Protein AF-A0A3D1ZDP7-F1 (afdb_monomer_lite)

Secondary structure (DSSP, 8-state):
-TTTTB----GGGGS-HHHHHHHHHHHHTTS-HHHHHHHHHHHHHHHHHHHTT--HHHHH-GGGSBT--TT--HHHHHHH--

Structure (mmCIF, N/CA/C/O backbone):
data_AF-A0A3D1ZDP7-F1
#
_entry.id   AF-A0A3D1ZDP7-F1
#
loop_
_atom_site.group_PDB
_atom_site.id
_atom_site.type_symbol
_atom_site.label_atom_id
_atom_site.label_alt_id
_atom_site.label_comp_id
_atom_site.label_asym_id
_atom_site.label_entity_id
_atom_site.label_seq_id
_atom_site.pdbx_PDB_ins_code
_atom_site.Cartn_x
_atom_site.Cartn_y
_atom_site.Cartn_z
_atom_site.occupancy
_atom_site.B_iso_or_equiv
_atom_site.auth_seq_id
_atom_site.auth_comp_id
_atom_site.auth_asym_id
_atom_site.auth_atom_id
_atom_site.pdbx_PDB_model_num
ATOM 1 N N . MET A 1 1 ? 5.578 -2.222 0.054 1.00 86.25 1 MET A N 1
ATOM 2 C CA . MET A 1 1 ? 5.961 -2.111 -1.369 1.00 86.25 1 MET A CA 1
ATOM 3 C C . MET A 1 1 ? 6.988 -1.013 -1.582 1.00 86.25 1 MET A C 1
ATOM 5 O O . MET A 1 1 ? 8.099 -1.357 -1.939 1.00 86.25 1 MET A O 1
ATOM 9 N N . LEU A 1 2 ? 6.662 0.265 -1.350 1.00 90.69 2 LEU A N 1
ATOM 10 C CA . LEU A 1 2 ? 7.565 1.386 -1.673 1.00 90.69 2 LEU A CA 1
ATOM 11 C C . LEU A 1 2 ? 8.848 1.405 -0.835 1.00 90.69 2 LEU A C 1
ATOM 13 O O . LEU A 1 2 ? 9.932 1.558 -1.373 1.00 90.69 2 LEU A O 1
ATOM 17 N N . GLU A 1 3 ? 8.741 1.146 0.468 1.00 89.81 3 GLU A N 1
ATOM 18 C CA . GLU A 1 3 ? 9.907 1.100 1.365 1.00 89.81 3 GLU A CA 1
ATOM 19 C C . GLU A 1 3 ? 10.845 -0.088 1.081 1.00 89.81 3 GLU A C 1
ATOM 21 O O . GLU A 1 3 ? 12.018 -0.055 1.438 1.00 89.81 3 GLU A O 1
ATOM 26 N N . THR A 1 4 ? 10.332 -1.157 0.464 1.00 90.69 4 THR A N 1
ATOM 27 C CA . THR A 1 4 ? 11.065 -2.417 0.261 1.00 90.69 4 THR A CA 1
ATOM 28 C C . THR A 1 4 ? 11.423 -2.686 -1.194 1.00 90.69 4 THR A C 1
ATOM 30 O O . THR A 1 4 ? 12.202 -3.595 -1.455 1.00 90.69 4 THR A O 1
ATOM 33 N N . MET A 1 5 ? 10.842 -1.947 -2.143 1.00 92.00 5 MET A N 1
ATOM 34 C CA . MET A 1 5 ? 10.869 -2.261 -3.578 1.00 92.00 5 MET A CA 1
ATOM 35 C C . MET A 1 5 ? 10.452 -3.713 -3.876 1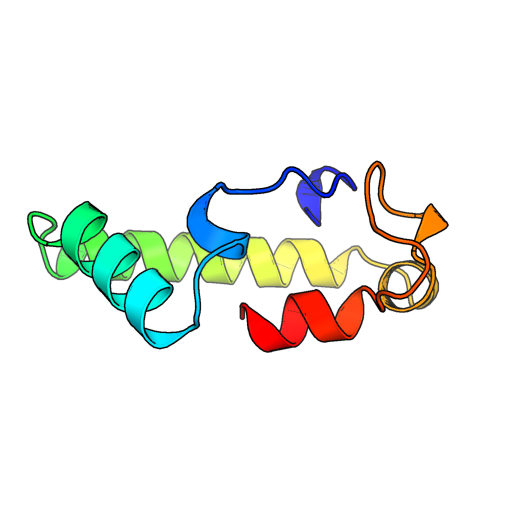.00 92.00 5 MET A C 1
ATOM 37 O O . MET A 1 5 ? 10.913 -4.356 -4.818 1.00 92.00 5 MET A O 1
ATOM 41 N N . GLU A 1 6 ? 9.548 -4.256 -3.059 1.00 92.31 6 GLU A N 1
ATOM 42 C CA . GLU A 1 6 ? 9.010 -5.604 -3.226 1.00 92.31 6 GLU A CA 1
ATOM 43 C C . GLU A 1 6 ? 7.487 -5.578 -3.109 1.00 92.31 6 GLU A C 1
ATOM 45 O O . GLU A 1 6 ? 6.918 -5.048 -2.145 1.00 92.31 6 GLU A O 1
ATOM 50 N N . LEU A 1 7 ? 6.819 -6.190 -4.083 1.00 87.06 7 LEU A N 1
ATOM 51 C CA . LEU A 1 7 ? 5.395 -6.459 -4.029 1.00 87.06 7 LEU A CA 1
ATOM 52 C C . LEU A 1 7 ? 5.165 -7.743 -3.215 1.00 87.06 7 LEU A C 1
ATOM 54 O O . LEU A 1 7 ? 5.098 -8.847 -3.754 1.00 87.06 7 LEU A O 1
ATOM 58 N N . VAL A 1 8 ? 5.078 -7.598 -1.894 1.00 83.38 8 VAL A N 1
ATOM 59 C CA . VAL A 1 8 ? 4.673 -8.692 -1.002 1.00 83.38 8 VAL A CA 1
ATOM 60 C C . VAL A 1 8 ? 3.155 -8.657 -0.885 1.00 83.38 8 VAL A C 1
ATOM 62 O O . VAL A 1 8 ? 2.594 -7.722 -0.314 1.00 83.38 8 VAL A O 1
ATOM 65 N N . GLY A 1 9 ? 2.498 -9.646 -1.488 1.00 65.50 9 GLY A N 1
ATOM 66 C CA . GLY A 1 9 ? 1.043 -9.729 -1.507 1.00 65.50 9 GLY A CA 1
ATOM 67 C C . GLY A 1 9 ? 0.462 -9.964 -0.118 1.00 65.50 9 GLY A C 1
ATOM 68 O O . GLY A 1 9 ? 0.908 -10.852 0.606 1.00 65.50 9 GLY A O 1
ATOM 69 N N . SER A 1 10 ? -0.567 -9.190 0.224 1.00 77.19 10 SER A N 1
ATOM 70 C CA . SER A 1 10 ? -1.529 -9.582 1.253 1.00 77.19 10 SER A CA 1
ATOM 71 C C . SER A 1 10 ? -2.543 -10.537 0.629 1.00 77.19 10 SER A C 1
ATOM 73 O O . SER A 1 10 ? -2.973 -10.316 -0.505 1.00 77.19 10 SER A O 1
ATOM 75 N N . GLU A 1 11 ? -2.982 -11.562 1.363 1.00 80.81 11 GLU A N 1
ATOM 76 C CA . GLU A 1 11 ? -4.076 -12.442 0.918 1.00 80.81 11 GLU A CA 1
ATOM 77 C C . GLU A 1 11 ? -5.339 -11.636 0.554 1.00 80.81 11 GLU A C 1
ATOM 79 O O . GLU A 1 11 ? -6.089 -12.011 -0.348 1.00 80.81 11 GLU A O 1
ATOM 84 N N . LEU A 1 12 ? -5.505 -10.460 1.170 1.00 83.88 12 LEU A N 1
ATOM 85 C CA . LEU A 1 12 ? -6.584 -9.508 0.911 1.00 83.88 12 LEU A CA 1
ATOM 86 C C . LEU A 1 12 ? -6.630 -8.976 -0.528 1.00 83.88 12 LEU A C 1
ATOM 88 O O . LEU A 1 12 ? -7.678 -8.514 -0.969 1.00 83.88 12 LEU A O 1
ATOM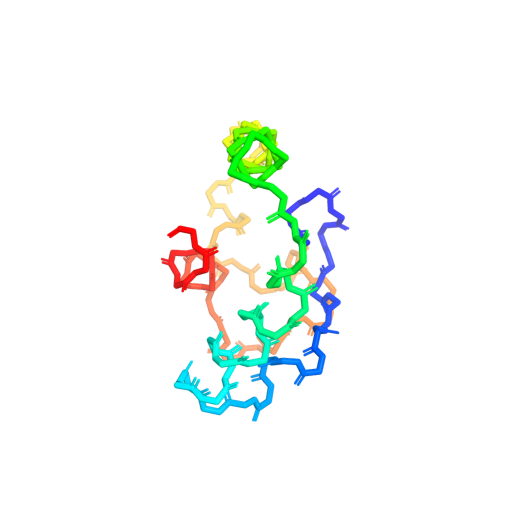 92 N N . TRP A 1 13 ? -5.528 -9.019 -1.278 1.00 79.81 13 TRP A N 1
ATOM 93 C CA . TRP A 1 13 ? -5.502 -8.552 -2.671 1.00 79.81 13 TRP A CA 1
ATOM 94 C C . TRP A 1 13 ? -6.193 -9.502 -3.643 1.00 79.81 13 TRP A C 1
ATOM 96 O O . TRP A 1 13 ? -6.503 -9.115 -4.765 1.00 79.81 13 TRP A O 1
ATOM 106 N N . THR A 1 14 ? -6.435 -10.742 -3.219 1.00 82.94 14 THR A N 1
ATOM 107 C CA . THR A 1 14 ? -7.181 -11.723 -4.014 1.00 82.94 14 THR A CA 1
ATOM 108 C C . THR A 1 14 ? -8.696 -11.566 -3.870 1.00 82.94 14 THR A C 1
ATOM 110 O O . THR A 1 14 ? -9.450 -12.222 -4.588 1.00 82.94 14 THR A O 1
ATOM 113 N N . LEU A 1 15 ? -9.146 -10.693 -2.961 1.00 87.69 15 LEU A N 1
ATOM 114 C CA . LEU A 1 15 ? -10.556 -10.471 -2.671 1.00 87.69 15 LEU A CA 1
ATOM 115 C C . LEU A 1 15 ? -11.148 -9.347 -3.538 1.00 87.69 15 LEU A C 1
ATOM 117 O O . LEU A 1 15 ? -10.463 -8.359 -3.823 1.00 87.69 15 LEU A O 1
ATOM 121 N N . PRO A 1 16 ? -12.440 -9.443 -3.905 1.00 89.62 16 PRO A N 1
ATOM 122 C CA . PRO A 1 16 ? -13.197 -8.308 -4.422 1.00 89.62 16 PRO A CA 1
ATOM 123 C C . PRO A 1 16 ? -13.159 -7.104 -3.459 1.00 89.62 16 PRO A C 1
ATOM 125 O O . PRO A 1 16 ? -13.034 -7.302 -2.249 1.00 89.62 16 PRO A O 1
ATOM 128 N N . PRO A 1 17 ? -13.308 -5.858 -3.952 1.00 86.56 17 PRO A N 1
ATOM 129 C CA . PRO A 1 17 ? -13.175 -4.656 -3.123 1.00 86.56 17 PRO A CA 1
ATOM 130 C C . PRO A 1 17 ? -14.048 -4.637 -1.861 1.00 86.56 17 PRO A C 1
ATOM 132 O O . PRO A 1 17 ? -13.550 -4.271 -0.798 1.00 86.56 17 PRO A O 1
ATOM 135 N N . ASP A 1 18 ? -15.310 -5.060 -1.958 1.00 93.00 18 ASP A N 1
ATOM 136 C CA . ASP A 1 18 ? -16.233 -5.066 -0.816 1.00 93.00 18 ASP A CA 1
ATOM 137 C C . ASP A 1 18 ? -15.820 -6.108 0.233 1.00 93.00 18 ASP A C 1
ATOM 139 O O . ASP A 1 18 ? -15.670 -5.771 1.406 1.00 93.00 18 ASP A O 1
ATOM 143 N N . ASP A 1 19 ? -15.520 -7.340 -0.191 1.00 95.00 19 ASP A N 1
ATOM 144 C CA . ASP A 1 19 ? -15.053 -8.416 0.699 1.00 95.00 19 ASP A CA 1
ATOM 145 C C . ASP A 1 19 ? -13.726 -8.056 1.381 1.00 95.00 19 ASP A C 1
ATOM 147 O O . ASP A 1 19 ? -13.509 -8.350 2.561 1.00 95.00 19 ASP A O 1
ATOM 151 N N . ARG A 1 20 ? -12.837 -7.384 0.641 1.00 91.06 20 ARG A N 1
ATOM 152 C CA . ARG A 1 20 ? -11.576 -6.852 1.157 1.00 91.06 20 ARG A CA 1
ATOM 153 C C . ARG A 1 20 ? -11.824 -5.817 2.251 1.00 91.06 20 ARG A C 1
ATOM 155 O O . ARG A 1 20 ? -11.220 -5.911 3.318 1.00 91.06 20 ARG A O 1
ATOM 162 N N . ASN A 1 21 ? -12.698 -4.844 2.000 1.00 90.69 21 ASN A N 1
ATOM 163 C CA . ASN A 1 21 ? -13.017 -3.794 2.966 1.00 90.69 21 ASN A CA 1
ATOM 164 C C . ASN A 1 21 ? -13.683 -4.375 4.223 1.00 90.69 21 ASN A C 1
ATOM 166 O O . ASN A 1 21 ? -13.326 -3.994 5.336 1.00 90.69 21 ASN A O 1
ATOM 170 N N . ASP A 1 22 ? -14.573 -5.354 4.061 1.00 95.19 22 ASP A N 1
ATOM 171 C CA . ASP A 1 22 ? -15.197 -6.093 5.161 1.00 95.19 22 ASP A CA 1
ATOM 172 C C . ASP A 1 22 ? -14.170 -6.851 6.014 1.00 95.19 22 ASP A C 1
ATOM 174 O O . ASP A 1 22 ? -14.271 -6.884 7.245 1.00 95.19 22 ASP A O 1
ATOM 178 N N . ALA A 1 23 ? -13.178 -7.479 5.376 1.00 94.62 23 ALA A N 1
ATOM 179 C CA . ALA A 1 23 ? -12.098 -8.172 6.068 1.00 94.62 23 ALA A CA 1
ATOM 180 C C . ALA A 1 23 ? -11.216 -7.194 6.860 1.00 94.62 23 ALA A C 1
ATOM 182 O O . ALA A 1 23 ? -10.939 -7.453 8.032 1.00 94.62 23 ALA A O 1
ATOM 183 N N . ILE A 1 24 ? -10.843 -6.056 6.263 1.00 91.88 24 ILE A N 1
ATOM 184 C CA . ILE A 1 24 ? -10.089 -4.990 6.942 1.00 91.88 24 ILE A CA 1
ATOM 185 C C . ILE A 1 24 ? -10.895 -4.456 8.131 1.00 91.88 24 ILE A C 1
ATOM 187 O O . ILE A 1 24 ? -10.390 -4.410 9.250 1.00 91.88 24 ILE A O 1
ATOM 191 N N . TYR A 1 25 ? -12.180 -4.145 7.945 1.00 93.69 25 TYR A N 1
ATOM 192 C CA . TYR A 1 25 ? -13.036 -3.698 9.044 1.00 93.69 25 TYR A CA 1
ATOM 193 C C . TYR A 1 25 ? -13.052 -4.707 10.198 1.00 93.69 25 TYR A C 1
ATOM 195 O O . TYR A 1 25 ? -12.863 -4.330 11.352 1.00 93.69 25 TYR A O 1
ATOM 203 N N . LYS A 1 26 ? -13.213 -6.005 9.910 1.00 95.94 26 LYS A N 1
ATOM 204 C CA . LYS A 1 26 ? -13.208 -7.057 10.941 1.00 95.94 26 LYS A CA 1
ATOM 205 C C . LYS A 1 26 ? -11.874 -7.162 11.684 1.00 95.94 26 LYS A C 1
ATOM 207 O O . LYS A 1 26 ? -11.907 -7.463 12.872 1.00 95.94 26 LYS A O 1
ATOM 212 N N . GLN A 1 27 ? -10.743 -6.918 11.018 1.00 93.56 27 GLN A N 1
ATOM 213 C CA . GLN A 1 27 ? -9.412 -6.922 11.643 1.00 93.56 27 GLN A CA 1
ATOM 214 C C . GLN A 1 27 ? -9.229 -5.759 12.624 1.00 93.56 27 GLN A C 1
ATOM 216 O O . GLN A 1 27 ? -8.593 -5.928 1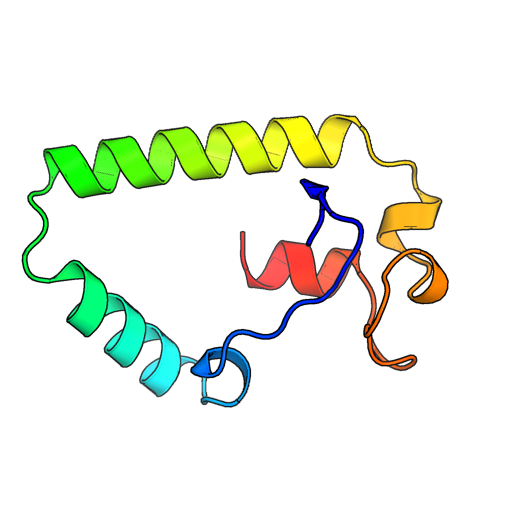3.659 1.00 93.56 27 GLN A O 1
ATOM 221 N N . HIS A 1 28 ? -9.825 -4.606 12.322 1.00 93.81 28 HIS A N 1
ATOM 222 C CA . HIS A 1 28 ? -9.624 -3.369 13.076 1.00 93.81 28 HIS A CA 1
ATOM 223 C C . HIS A 1 28 ? -10.810 -2.990 13.980 1.00 93.81 28 HIS A C 1
ATOM 225 O O . HIS A 1 28 ? -10.737 -2.017 14.720 1.00 93.81 28 HIS A O 1
ATOM 231 N N . ARG A 1 29 ? -11.906 -3.762 13.979 1.00 95.69 29 ARG A N 1
ATOM 232 C CA . ARG A 1 29 ? -13.166 -3.419 14.674 1.00 95.69 29 ARG A CA 1
ATOM 233 C C . ARG A 1 29 ? -13.056 -3.207 16.186 1.00 95.69 29 ARG A C 1
ATOM 235 O O . ARG A 1 29 ? -13.974 -2.641 16.771 1.00 95.69 29 ARG A O 1
ATOM 242 N N . GLU A 1 30 ? -12.023 -3.760 16.817 1.00 97.31 30 GLU A N 1
ATOM 243 C CA . GLU A 1 30 ? -11.792 -3.642 18.262 1.00 97.31 30 GLU A CA 1
ATOM 244 C C . GLU A 1 30 ? -10.901 -2.445 18.613 1.00 97.31 30 GLU A C 1
ATOM 246 O O . GLU A 1 30 ? -10.822 -2.083 19.785 1.00 97.31 30 GLU A O 1
ATOM 251 N N . GLN A 1 31 ? -10.269 -1.811 17.618 1.00 96.69 31 GLN A N 1
ATOM 252 C CA . GLN A 1 31 ? -9.478 -0.604 17.826 1.00 96.69 31 GLN A CA 1
ATOM 253 C C . GLN A 1 31 ? -10.376 0.555 18.252 1.00 96.69 31 GLN A C 1
ATOM 255 O O . GLN A 1 31 ? -11.492 0.747 17.755 1.00 96.69 31 GLN A O 1
ATOM 260 N N . SER A 1 32 ? -9.861 1.368 19.164 1.00 97.88 32 SER A N 1
ATOM 261 C CA . SER A 1 32 ? -10.453 2.659 19.470 1.00 97.88 32 SER A CA 1
ATOM 262 C C . SER A 1 32 ? -10.295 3.625 18.292 1.00 97.88 32 SER A C 1
ATOM 264 O O . SER A 1 32 ? -9.431 3.476 17.427 1.00 97.88 32 SER A O 1
ATOM 266 N N . LEU A 1 33 ? -11.122 4.673 18.282 1.00 96.19 33 LEU A N 1
ATOM 267 C CA . LEU A 1 33 ? -10.999 5.746 17.296 1.00 96.19 33 LEU A CA 1
ATOM 268 C C . LEU A 1 33 ? -9.619 6.423 17.354 1.00 96.19 33 LEU A C 1
ATOM 270 O O . LEU A 1 33 ? -9.083 6.797 16.318 1.00 96.19 33 LEU A O 1
ATOM 274 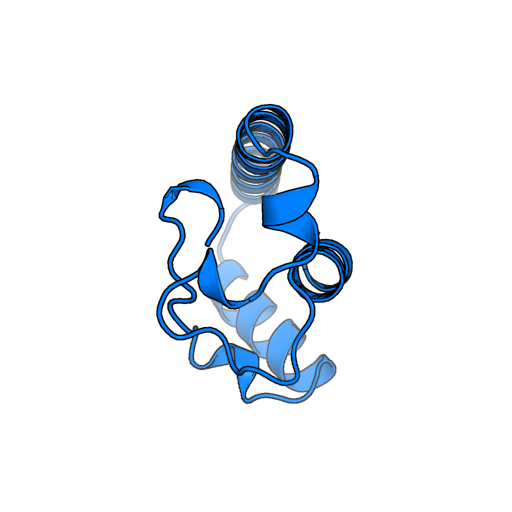N N . GLU A 1 34 ? -9.058 6.590 18.552 1.00 98.00 34 GLU A N 1
ATOM 275 C CA . GLU A 1 34 ? -7.746 7.215 18.742 1.00 98.00 34 GLU A CA 1
ATOM 276 C C . GLU A 1 34 ? -6.627 6.371 18.122 1.00 98.00 34 GLU A C 1
ATOM 278 O O . GLU A 1 34 ? -5.814 6.904 17.369 1.00 98.00 34 GLU A O 1
ATOM 283 N N . GLU A 1 35 ? -6.635 5.057 18.359 1.00 97.50 35 GLU A N 1
ATOM 284 C CA . GLU A 1 35 ? -5.682 4.124 17.744 1.00 97.50 35 GLU A CA 1
ATOM 285 C C . GLU A 1 35 ? -5.810 4.133 16.219 1.00 97.50 35 GLU A C 1
ATOM 287 O O . GLU A 1 35 ? -4.817 4.331 15.526 1.00 97.50 35 GLU A O 1
ATOM 292 N N . ALA A 1 36 ? -7.033 4.036 15.687 1.00 95.81 36 ALA A N 1
ATOM 293 C CA . ALA A 1 36 ? -7.262 4.060 14.243 1.00 95.81 36 ALA A CA 1
ATOM 294 C C . ALA A 1 36 ? -6.782 5.371 13.587 1.00 95.81 3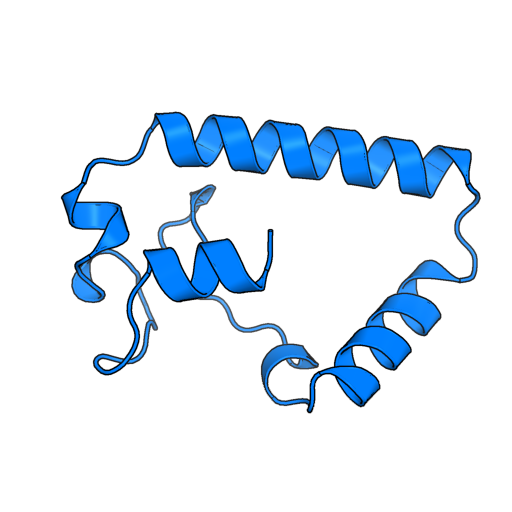6 ALA A C 1
ATOM 296 O O . ALA A 1 36 ? -6.216 5.357 12.491 1.00 95.81 36 ALA A O 1
ATOM 297 N N . LEU A 1 37 ? -6.981 6.517 14.250 1.00 97.00 37 LEU A N 1
ATOM 298 C CA . LEU A 1 37 ? -6.495 7.813 13.766 1.00 97.00 37 LEU A CA 1
ATOM 299 C C . LEU A 1 37 ? -4.968 7.914 13.822 1.00 97.00 37 LEU A C 1
ATOM 301 O O . LEU A 1 37 ? -4.360 8.454 12.892 1.00 97.00 37 LEU A O 1
ATOM 305 N N . SER A 1 38 ? -4.352 7.397 14.887 1.00 97.25 38 SER A N 1
ATOM 306 C CA . SER A 1 38 ? -2.897 7.350 15.028 1.00 97.25 38 SER A CA 1
ATOM 307 C C . SER A 1 38 ? -2.275 6.481 13.933 1.00 97.25 38 SER A C 1
ATOM 309 O O . SER A 1 38 ? -1.416 6.963 13.192 1.00 97.25 38 SER A O 1
ATOM 311 N N . ASP A 1 39 ? -2.779 5.257 13.754 1.00 95.00 39 ASP A N 1
ATOM 312 C CA . ASP A 1 39 ? -2.325 4.305 12.733 1.00 95.00 39 ASP A CA 1
ATOM 313 C C . ASP A 1 39 ? -2.458 4.894 11.321 1.00 95.00 39 ASP A C 1
ATOM 315 O O . ASP A 1 39 ? -1.534 4.805 10.504 1.00 95.00 39 ASP A O 1
ATOM 319 N N . SER A 1 40 ? -3.592 5.544 11.032 1.00 94.06 40 SER A N 1
ATOM 320 C CA . SER A 1 40 ? -3.829 6.206 9.746 1.00 94.06 40 SER A CA 1
ATOM 321 C C . SER A 1 40 ? -2.856 7.361 9.511 1.00 94.06 40 SER A C 1
ATOM 323 O O . SER A 1 40 ? -2.349 7.514 8.399 1.00 94.06 40 SER A O 1
ATOM 325 N N . THR A 1 41 ? -2.592 8.180 10.532 1.00 96.75 41 THR A N 1
ATOM 326 C CA . THR A 1 41 ? -1.687 9.335 10.432 1.00 96.75 41 THR A CA 1
ATOM 327 C C . THR A 1 41 ? -0.249 8.887 10.197 1.00 96.75 41 THR A C 1
ATOM 329 O O . THR A 1 41 ? 0.441 9.428 9.327 1.00 96.75 41 THR A O 1
ATOM 332 N N . GLU A 1 42 ? 0.201 7.878 10.943 1.00 96.56 42 GLU A N 1
ATOM 333 C CA . GLU A 1 42 ? 1.536 7.309 10.795 1.00 96.56 42 GLU A CA 1
ATOM 334 C C . GLU A 1 42 ? 1.710 6.676 9.409 1.00 96.56 42 GLU A C 1
ATOM 336 O O . GLU A 1 42 ? 2.661 7.000 8.691 1.00 96.56 42 GLU A O 1
ATOM 341 N N . SER A 1 43 ? 0.763 5.829 8.999 1.00 92.69 43 SER A N 1
ATOM 342 C CA . SER A 1 43 ? 0.818 5.126 7.713 1.00 92.69 43 SER A CA 1
ATOM 343 C C . SER A 1 43 ? 0.811 6.094 6.533 1.00 92.69 43 SER A C 1
ATOM 345 O O . SER A 1 43 ? 1.600 5.933 5.601 1.00 92.69 43 SER A O 1
ATOM 347 N N . PHE A 1 44 ? -0.020 7.139 6.587 1.00 93.56 44 PHE A N 1
ATOM 348 C CA . PHE A 1 44 ? -0.053 8.168 5.550 1.00 93.56 44 PHE A CA 1
ATOM 349 C C . PHE A 1 44 ? 1.262 8.959 5.487 1.00 93.56 44 PHE A C 1
ATOM 351 O O . PHE A 1 44 ? 1.808 9.174 4.406 1.00 93.56 44 PHE A O 1
ATOM 358 N N . SER A 1 45 ? 1.828 9.332 6.639 1.00 95.69 45 SER A N 1
ATOM 359 C CA . SER A 1 45 ? 3.108 10.056 6.698 1.00 95.69 45 SER A CA 1
ATOM 360 C C . SER A 1 45 ? 4.266 9.230 6.130 1.00 95.69 45 SER A C 1
ATOM 362 O O . SER A 1 45 ? 5.119 9.758 5.409 1.00 95.69 45 SER A O 1
ATOM 364 N N . ARG A 1 46 ? 4.280 7.919 6.402 1.00 94.69 46 ARG A N 1
ATOM 365 C CA . ARG A 1 46 ? 5.246 6.980 5.815 1.00 94.69 46 ARG A CA 1
ATOM 366 C C . ARG A 1 46 ? 5.056 6.829 4.311 1.00 94.69 46 ARG A C 1
ATOM 368 O O . ARG A 1 46 ? 6.046 6.831 3.587 1.00 94.69 46 ARG A O 1
ATOM 375 N N . LEU A 1 47 ? 3.810 6.752 3.836 1.00 92.75 47 LEU A N 1
ATOM 376 C CA . LEU A 1 47 ? 3.506 6.690 2.405 1.00 92.75 47 LEU A CA 1
ATOM 377 C C . LEU A 1 47 ? 4.049 7.917 1.667 1.00 92.75 47 LEU A C 1
ATOM 379 O O . LEU A 1 47 ? 4.761 7.756 0.680 1.00 92.75 47 LEU A O 1
ATOM 383 N N . VAL A 1 48 ? 3.756 9.124 2.162 1.00 94.38 48 VAL A N 1
ATOM 384 C CA . VAL A 1 48 ? 4.251 10.378 1.569 1.00 94.38 48 VAL A CA 1
ATOM 385 C C . VAL A 1 48 ? 5.777 10.388 1.538 1.00 94.38 48 VAL A C 1
ATOM 387 O O . VAL A 1 48 ? 6.361 10.567 0.473 1.00 94.38 48 VAL A O 1
ATOM 390 N N . SER A 1 49 ? 6.416 10.093 2.672 1.00 95.81 49 SER A N 1
ATOM 391 C CA . SER A 1 49 ? 7.881 10.054 2.766 1.00 95.81 49 SER A CA 1
ATOM 392 C C . SER A 1 49 ? 8.498 9.036 1.801 1.00 95.81 49 SER A C 1
ATOM 394 O O . SER A 1 49 ? 9.550 9.289 1.226 1.00 95.81 49 SER A O 1
ATOM 396 N N . ALA A 1 50 ? 7.854 7.881 1.605 1.00 94.19 50 ALA A N 1
ATOM 397 C CA . ALA A 1 50 ? 8.325 6.859 0.676 1.00 94.19 50 ALA A CA 1
ATOM 398 C C . ALA A 1 50 ? 8.124 7.254 -0.793 1.00 94.19 50 ALA A C 1
ATOM 400 O O . ALA A 1 50 ? 8.920 6.845 -1.626 1.00 94.19 50 ALA A O 1
ATOM 401 N N . ILE A 1 51 ? 7.085 8.028 -1.124 1.00 93.88 51 ILE A N 1
ATOM 402 C CA . ILE A 1 51 ? 6.863 8.541 -2.484 1.00 93.88 51 ILE A CA 1
ATOM 403 C C . ILE A 1 51 ? 7.892 9.620 -2.832 1.00 93.88 51 ILE A C 1
ATOM 405 O O . ILE A 1 51 ? 8.392 9.640 -3.952 1.00 93.88 51 ILE A O 1
ATOM 409 N N . GLU A 1 52 ? 8.242 10.490 -1.884 1.00 94.88 52 GLU A N 1
ATOM 410 C CA . GLU A 1 52 ? 9.215 11.572 -2.095 1.00 94.88 52 GLU A CA 1
ATOM 411 C C . GLU A 1 52 ? 10.629 11.077 -2.443 1.00 94.88 52 GLU A C 1
ATOM 413 O O . GLU A 1 52 ? 11.430 11.842 -2.981 1.00 94.88 52 GLU A O 1
ATOM 418 N N . THR A 1 53 ? 10.953 9.812 -2.159 1.00 94.44 53 THR A N 1
ATOM 419 C CA . THR A 1 53 ? 12.248 9.209 -2.507 1.00 94.44 53 THR A CA 1
ATOM 420 C C . THR A 1 53 ? 12.258 8.507 -3.864 1.00 94.44 53 THR A C 1
ATOM 422 O O . THR A 1 53 ? 13.326 8.073 -4.300 1.00 94.44 53 THR A O 1
ATOM 425 N N . LEU A 1 54 ? 11.104 8.382 -4.528 1.00 94.69 54 LEU A N 1
ATOM 426 C CA . LEU A 1 54 ? 10.977 7.689 -5.807 1.00 94.69 54 LEU A CA 1
ATOM 427 C C . LEU A 1 54 ? 11.442 8.560 -6.973 1.00 94.69 54 LEU A C 1
ATOM 429 O O . LEU A 1 54 ? 11.197 9.765 -7.025 1.00 94.69 54 LEU A O 1
ATOM 433 N N . GLU A 1 55 ? 12.044 7.916 -7.965 1.00 95.88 55 GLU A N 1
ATOM 434 C CA . GLU A 1 55 ? 12.244 8.489 -9.290 1.00 95.88 55 GLU A CA 1
ATOM 435 C C . GLU A 1 55 ? 11.013 8.213 -10.174 1.00 95.88 55 GLU A C 1
ATOM 437 O O . GLU A 1 55 ? 10.287 7.238 -9.975 1.00 95.88 55 GLU A O 1
ATOM 442 N N . ASP A 1 56 ? 10.807 8.997 -11.236 1.00 95.06 56 ASP A N 1
ATOM 443 C CA . ASP A 1 56 ? 9.696 8.781 -12.184 1.00 95.06 56 ASP A CA 1
ATOM 444 C C . ASP A 1 56 ? 9.678 7.356 -12.782 1.00 95.06 56 ASP A C 1
ATOM 446 O O . ASP A 1 56 ? 8.623 6.796 -13.104 1.00 95.0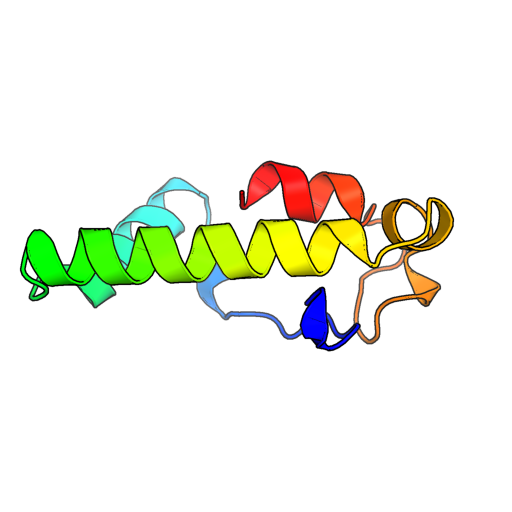6 56 ASP A O 1
ATOM 450 N N . ILE A 1 57 ? 10.854 6.734 -12.919 1.00 96.19 57 ILE A N 1
ATOM 451 C CA . ILE A 1 57 ? 10.972 5.353 -13.397 1.00 96.19 57 ILE A CA 1
ATOM 452 C C . ILE A 1 57 ? 10.407 4.339 -12.390 1.00 96.19 57 ILE A C 1
ATOM 454 O O . ILE A 1 57 ? 9.824 3.339 -12.804 1.00 96.19 57 ILE A O 1
ATOM 458 N N . ASP A 1 58 ? 10.480 4.615 -11.085 1.00 95.31 58 ASP A N 1
ATOM 459 C CA . ASP A 1 58 ? 9.893 3.773 -10.033 1.00 95.31 58 ASP A CA 1
ATOM 460 C C . ASP A 1 58 ? 8.362 3.798 -10.049 1.00 95.31 58 ASP A C 1
ATOM 462 O O . ASP A 1 58 ? 7.711 2.928 -9.475 1.00 95.31 58 ASP A O 1
ATOM 466 N N . LEU A 1 59 ? 7.760 4.785 -10.709 1.00 94.88 59 LEU A N 1
ATOM 467 C CA . LEU A 1 59 ? 6.311 4.889 -10.855 1.00 94.88 59 LEU A CA 1
ATOM 468 C C . LEU A 1 59 ? 5.793 4.156 -12.098 1.00 94.88 59 LEU A C 1
ATOM 470 O O . LEU A 1 59 ? 4.596 3.876 -12.190 1.00 94.88 59 LEU A O 1
ATOM 474 N N . SER A 1 60 ? 6.670 3.821 -13.046 1.00 94.69 60 SER A N 1
ATOM 475 C CA . SER A 1 60 ? 6.288 3.321 -14.371 1.00 94.69 60 SER A CA 1
ATOM 476 C C . SER A 1 60 ? 6.859 1.947 -14.726 1.00 94.69 60 SER A C 1
ATOM 478 O O . SER A 1 60 ? 6.205 1.217 -15.471 1.00 94.69 60 SER A O 1
ATOM 480 N N . ASP A 1 61 ? 8.021 1.558 -14.194 1.00 95.00 61 ASP A N 1
ATOM 481 C CA . ASP A 1 61 ? 8.683 0.293 -14.531 1.00 95.00 61 ASP A CA 1
ATOM 482 C C . ASP A 1 61 ? 8.455 -0.784 -13.457 1.00 95.00 61 ASP A C 1
ATOM 484 O O . ASP A 1 61 ? 8.959 -0.708 -12.334 1.00 95.00 61 ASP A O 1
ATOM 488 N N . THR A 1 62 ? 7.736 -1.846 -13.826 1.00 93.81 62 THR A N 1
ATOM 489 C CA . THR A 1 62 ? 7.468 -3.002 -12.954 1.00 93.81 62 THR A CA 1
ATOM 490 C C . THR A 1 62 ? 8.736 -3.723 -12.513 1.00 93.81 62 THR A C 1
ATOM 492 O O . THR A 1 62 ? 8.754 -4.319 -11.439 1.00 93.81 62 THR A O 1
ATOM 495 N N . LYS A 1 63 ? 9.832 -3.630 -13.277 1.00 94.81 63 LYS A N 1
ATOM 496 C CA . LYS A 1 63 ? 11.114 -4.274 -12.942 1.00 94.81 63 LYS A CA 1
ATOM 497 C C . LYS A 1 63 ? 11.801 -3.660 -11.729 1.00 94.81 63 LYS A C 1
ATOM 499 O O . LYS A 1 63 ? 12.716 -4.278 -11.188 1.00 94.81 63 LYS A O 1
ATOM 504 N N . ARG A 1 64 ? 11.381 -2.463 -11.308 1.00 95.25 64 ARG A N 1
ATOM 505 C CA . ARG A 1 64 ? 11.869 -1.822 -10.081 1.00 95.25 64 ARG A CA 1
ATOM 506 C C . ARG A 1 64 ? 11.357 -2.541 -8.834 1.00 95.25 64 ARG A C 1
ATOM 508 O O . ARG A 1 64 ? 12.010 -2.471 -7.800 1.00 95.25 64 ARG A O 1
ATOM 515 N N . TYR A 1 65 ? 10.263 -3.302 -8.950 1.00 94.06 65 TYR A N 1
ATOM 516 C CA . TYR A 1 65 ? 9.674 -4.052 -7.847 1.00 94.06 65 TYR A CA 1
ATOM 517 C C . TYR A 1 65 ? 9.818 -5.554 -8.041 1.00 94.06 65 TYR A C 1
ATOM 519 O O . TYR A 1 65 ? 9.349 -6.144 -9.016 1.00 94.06 65 TYR A O 1
ATOM 527 N N . LYS A 1 66 ? 10.388 -6.222 -7.045 1.00 94.00 66 LYS A N 1
ATOM 528 C CA . LYS A 1 66 ? 10.385 -7.684 -7.017 1.00 94.00 66 LYS A CA 1
ATOM 529 C C . LYS A 1 66 ? 8.952 -8.207 -6.888 1.00 94.00 66 LYS A C 1
ATOM 531 O O . LYS A 1 66 ? 8.158 -7.655 -6.129 1.00 94.00 66 LYS A O 1
ATOM 536 N N . ASN A 1 67 ? 8.655 -9.309 -7.578 1.00 91.00 67 ASN A N 1
ATOM 537 C CA . ASN A 1 67 ? 7.357 -10.001 -7.584 1.00 91.00 67 ASN A CA 1
ATOM 538 C C . ASN A 1 67 ? 6.177 -9.193 -8.153 1.00 91.00 67 ASN A C 1
ATOM 540 O O . ASN A 1 67 ? 5.037 -9.637 -8.031 1.00 91.00 67 ASN A O 1
ATOM 544 N N . MET A 1 68 ? 6.418 -8.043 -8.789 1.00 90.75 68 MET A N 1
ATOM 545 C CA . MET A 1 68 ? 5.353 -7.312 -9.470 1.00 90.75 68 MET A CA 1
ATOM 546 C C . MET A 1 68 ? 5.013 -7.979 -10.812 1.00 90.75 68 MET A C 1
ATOM 548 O O . MET A 1 68 ? 5.926 -8.249 -11.600 1.00 90.75 68 MET A O 1
ATOM 552 N N . PRO A 1 69 ? 3.726 -8.252 -11.098 1.00 90.44 69 PRO A N 1
ATOM 553 C CA . PRO A 1 69 ? 3.310 -8.741 -12.405 1.00 90.44 69 PRO A CA 1
ATOM 554 C C . PRO A 1 69 ? 3.706 -7.767 -13.527 1.00 90.44 69 PRO A C 1
ATOM 556 O O . PRO A 1 69 ? 3.621 -6.551 -13.348 1.00 90.44 69 PRO A O 1
ATOM 559 N N . PRO A 1 70 ? 4.147 -8.270 -14.692 1.00 91.31 70 PRO A N 1
ATOM 560 C CA . PRO A 1 70 ? 4.670 -7.425 -15.764 1.00 91.31 70 PRO A CA 1
ATOM 561 C C . PRO A 1 70 ? 3.598 -6.571 -16.458 1.00 91.31 70 PRO A C 1
ATOM 563 O O . PRO A 1 70 ? 3.943 -5.611 -17.137 1.00 91.31 70 PRO A O 1
ATOM 566 N N . ASP A 1 71 ? 2.323 -6.932 -16.318 1.00 91.81 71 ASP A N 1
ATOM 567 C CA . ASP A 1 71 ? 1.153 -6.239 -16.865 1.00 91.81 71 ASP A CA 1
ATOM 568 C C . ASP A 1 71 ? 0.620 -5.124 -15.953 1.00 91.81 71 ASP A C 1
ATOM 570 O O . ASP A 1 71 ? -0.292 -4.392 -16.337 1.00 91.81 71 ASP A O 1
ATOM 574 N N . TRP A 1 72 ? 1.181 -4.982 -14.751 1.00 90.81 72 TRP A N 1
ATOM 575 C CA . TRP A 1 72 ? 0.805 -3.928 -13.815 1.00 90.81 72 TRP A CA 1
ATOM 576 C C . TRP A 1 72 ? 1.552 -2.625 -14.103 1.00 90.81 72 TRP A C 1
ATOM 578 O O . TRP A 1 72 ? 2.539 -2.592 -14.834 1.00 90.81 72 TRP A O 1
ATOM 588 N N . VAL A 1 73 ? 1.087 -1.533 -13.497 1.00 92.50 73 VAL A N 1
ATOM 589 C CA . VAL A 1 73 ? 1.776 -0.239 -13.531 1.00 92.50 73 VAL A CA 1
ATOM 590 C C . VAL A 1 73 ? 1.912 0.276 -12.095 1.00 92.50 73 VAL A C 1
ATOM 592 O O . VAL A 1 73 ? 0.879 0.479 -11.451 1.00 92.50 73 VAL A O 1
ATOM 595 N N . PRO A 1 74 ? 3.138 0.496 -11.569 1.00 93.25 74 PRO A N 1
ATOM 596 C CA . PRO A 1 74 ? 3.342 0.793 -10.150 1.00 93.25 74 PRO A CA 1
ATOM 597 C C . PRO A 1 74 ? 2.482 1.945 -9.619 1.00 93.25 74 PRO A C 1
ATOM 599 O O . PRO A 1 74 ? 1.812 1.783 -8.599 1.00 93.25 74 PRO A O 1
ATOM 602 N N . TRP A 1 75 ? 2.414 3.075 -10.331 1.00 93.19 75 TRP A N 1
ATOM 603 C CA . TRP A 1 75 ? 1.621 4.225 -9.881 1.00 93.19 75 TRP A CA 1
ATOM 604 C C . TRP A 1 75 ? 0.122 3.927 -9.759 1.00 93.19 75 TRP A C 1
ATOM 606 O O . TRP A 1 75 ? -0.534 4.480 -8.879 1.00 93.19 75 TRP A O 1
ATOM 616 N N . GLN A 1 76 ? -0.430 3.038 -10.593 1.00 91.25 76 GLN A N 1
ATOM 617 C CA . GLN A 1 76 ? -1.847 2.664 -10.517 1.00 91.25 76 GLN A CA 1
ATOM 618 C C . GLN A 1 76 ? -2.133 1.876 -9.241 1.00 91.25 76 GLN A C 1
ATOM 620 O O . GLN A 1 76 ? -3.149 2.105 -8.591 1.00 91.25 76 GLN A O 1
ATOM 625 N N . ILE A 1 77 ? -1.214 0.986 -8.859 1.00 88.06 77 ILE A N 1
ATOM 626 C CA . ILE A 1 77 ? -1.323 0.200 -7.627 1.00 88.06 77 ILE A CA 1
ATOM 627 C C . ILE A 1 77 ? -1.248 1.109 -6.403 1.00 88.06 77 ILE A C 1
ATOM 629 O O . ILE A 1 77 ? -2.034 0.932 -5.474 1.00 88.06 77 ILE A O 1
ATOM 633 N N . ILE A 1 78 ? -0.347 2.095 -6.419 1.00 88.38 78 ILE A N 1
ATOM 634 C CA . ILE A 1 78 ? -0.242 3.096 -5.351 1.00 88.38 78 ILE A CA 1
ATOM 635 C C . ILE A 1 78 ? -1.566 3.861 -5.240 1.00 88.38 78 ILE A C 1
ATOM 637 O O . ILE A 1 78 ? -2.185 3.830 -4.184 1.00 88.38 78 ILE A O 1
ATOM 641 N N . ALA A 1 79 ? -2.050 4.445 -6.341 1.00 86.94 79 ALA A N 1
ATOM 642 C CA . ALA A 1 79 ? -3.250 5.285 -6.354 1.00 86.94 79 ALA A CA 1
ATOM 643 C C . ALA A 1 79 ? -4.549 4.551 -5.969 1.00 86.94 79 ALA A C 1
ATOM 645 O O . ALA A 1 79 ? -5.487 5.169 -5.479 1.00 86.94 79 ALA A O 1
ATOM 646 N N . GLN A 1 80 ? -4.637 3.239 -6.203 1.00 79.69 80 GLN A N 1
ATOM 647 C CA . GLN A 1 80 ? -5.803 2.432 -5.822 1.00 79.69 80 GLN A CA 1
ATOM 648 C C . GLN A 1 80 ? -5.835 2.049 -4.335 1.00 79.69 80 GLN A C 1
ATOM 650 O O . GLN A 1 80 ? -6.859 1.550 -3.862 1.00 79.69 80 GLN A O 1
ATOM 655 N N . ASN A 1 81 ? -4.721 2.212 -3.617 1.00 74.25 81 ASN A N 1
ATOM 656 C CA . ASN A 1 81 ? -4.556 1.754 -2.234 1.00 74.25 81 ASN A CA 1
ATOM 657 C C . ASN A 1 81 ? -4.060 2.869 -1.294 1.00 74.25 81 ASN A C 1
ATOM 659 O O . ASN A 1 81 ? -3.578 2.569 -0.201 1.00 74.25 81 ASN A O 1
ATOM 663 N N . SER A 1 82 ? -4.167 4.126 -1.727 1.00 66.31 82 SER A N 1
ATOM 664 C CA . SER A 1 82 ? -3.789 5.344 -1.001 1.00 66.31 82 SER A CA 1
ATOM 665 C C . SER A 1 82 ? -4.990 6.232 -0.727 1.00 66.31 82 SER A C 1
ATOM 667 O O . SER A 1 82 ? -5.808 6.363 -1.668 1.00 66.31 82 SER A O 1
#

pLDDT: mean 91.42, std 6.29, range [65.5, 98.0]

Radius of gyration: 14.35 Å; chains: 1; bounding box: 28×24×36 Å

Foldseek 3Di:
DLVVLADDDDPLVVDDPVVSVVVVCVVCVPPDPVRVVVVVVVVVVVLVVSVVPDDPCSQAAQVSYHPRDRPDGNVVVSVVVD

Sequence (82 aa):
MLETMELVGSELWTLPPDDRNDAIYKQHREQSLEEALSDSTESFSRLVSAIETLEDIDLSDTKRYKNMPPDWVPWQIIAQNS